Protein AF-A0A1Y6M8I0-F1 (afdb_monomer)

Nearest PDB structures (foldseek):
  3bpv-assembly1_A-2  TM=5.708E-01  e=8.208E-03  unclassified
  8xzu-assembly1_A  TM=6.077E-01  e=2.222E-01  Escherichia coli O127:H6 str. E2348/69
  4fht-assembly1_A  TM=5.041E-01  e=1.351E-01  Streptomyces coelicolor A3(2)
  1lnw-assembly7_A  TM=4.933E-01  e=1.530E-01  Pseudomonas aeruginosa
  9bha-assembly1_B  TM=5.486E-01  e=2.679E-01  Homo sapiens

Solvent-accessible surface area (backbone atoms only — not comparable to full-atom values): 6595 Å² total; per-residue (Å²): 134,85,81,55,67,68,60,51,51,53,45,54,51,31,21,71,79,63,48,38,80,69,91,52,90,99,55,53,71,69,59,49,53,56,50,50,50,53,34,36,77,66,56,25,33,48,77,48,70,42,70,90,93,51,79,42,75,50,43,38,64,31,75,60,23,50,56,46,50,59,20,51,66,40,63,72,34,36,52,48,44,64,71,77,40,65,86,56,54,69,70,54,49,52,50,50,31,46,54,41,34,52,53,54,49,49,54,52,49,52,59,61,73,76,108

pLDDT: mean 92.74, std 6.93, range [56.5, 98.38]

Foldseek 3Di:
DQDDVVLLLQQLVCCAVPQDGDDDPPDDPVRSVVSVVVCVVVQQKDWDADDDVGPDIGIHGDPLVVLQSVLCVPPVLVVCCVPPVSPPDPVVNSVSSNVVSVVVVVVVVVVVVVD

Structure (mmCIF, N/CA/C/O backbone):
data_AF-A0A1Y6M8I0-F1
#
_entry.id   AF-A0A1Y6M8I0-F1
#
loop_
_atom_site.group_PDB
_atom_site.id
_atom_site.type_symbol
_atom_site.label_atom_id
_atom_site.label_alt_id
_atom_site.label_comp_id
_atom_site.label_asym_id
_atom_site.label_entity_id
_atom_site.label_seq_id
_atom_site.pdbx_PDB_ins_code
_atom_site.Cartn_x
_atom_site.Cartn_y
_atom_site.Cartn_z
_atom_site.occupancy
_atom_site.B_iso_or_equiv
_atom_site.auth_seq_id
_atom_site.auth_comp_id
_atom_site.auth_asym_id
_atom_site.auth_atom_id
_atom_site.pdbx_PDB_model_num
ATOM 1 N N . MET A 1 1 ? 3.418 15.493 -10.938 1.00 66.12 1 MET A N 1
ATOM 2 C CA . MET A 1 1 ? 2.380 14.491 -11.253 1.00 66.12 1 MET A CA 1
ATOM 3 C C . MET A 1 1 ? 1.376 14.445 -10.112 1.00 66.12 1 MET A C 1
ATOM 5 O O . MET A 1 1 ? 1.810 14.496 -8.965 1.00 66.12 1 MET A O 1
ATOM 9 N N . LYS A 1 2 ? 0.071 14.384 -10.405 1.00 73.69 2 LYS A N 1
ATOM 10 C CA . LYS A 1 2 ? -0.963 14.149 -9.387 1.00 73.69 2 LYS A CA 1
ATOM 11 C C . LYS A 1 2 ? -1.024 12.645 -9.100 1.00 73.69 2 LYS A C 1
ATOM 13 O O . LYS A 1 2 ? -1.025 11.868 -10.046 1.00 73.69 2 LYS A O 1
ATOM 18 N N . ARG A 1 3 ? -1.000 12.252 -7.825 1.00 82.12 3 ARG A N 1
ATOM 19 C CA . ARG A 1 3 ? -1.104 10.843 -7.414 1.00 82.12 3 ARG A CA 1
ATOM 20 C C . ARG A 1 3 ? -2.550 10.393 -7.588 1.00 82.12 3 ARG A C 1
ATOM 22 O O . ARG A 1 3 ? -3.444 11.097 -7.123 1.00 82.12 3 ARG A O 1
ATOM 29 N N . ASP A 1 4 ? -2.763 9.253 -8.231 1.00 90.00 4 ASP A N 1
ATOM 30 C CA . ASP A 1 4 ? -4.081 8.631 -8.319 1.00 90.00 4 ASP A CA 1
ATOM 31 C C . ASP A 1 4 ? -4.158 7.470 -7.324 1.00 90.00 4 ASP A C 1
ATOM 33 O O . ASP A 1 4 ? -3.441 6.475 -7.442 1.00 90.00 4 ASP A O 1
ATOM 37 N N . MET A 1 5 ? -5.001 7.623 -6.300 1.00 88.94 5 MET A N 1
ATOM 38 C CA . MET A 1 5 ? -5.128 6.612 -5.253 1.00 88.94 5 MET A CA 1
ATOM 39 C C . MET A 1 5 ? -5.751 5.322 -5.770 1.00 88.94 5 MET A C 1
ATOM 41 O O . MET A 1 5 ? -5.371 4.252 -5.296 1.00 88.94 5 MET A O 1
ATOM 45 N N . SER A 1 6 ? -6.677 5.405 -6.728 1.00 91.62 6 SER A N 1
ATOM 46 C CA . SER A 1 6 ? -7.300 4.214 -7.309 1.00 91.62 6 SER A CA 1
ATOM 47 C C . SER A 1 6 ? -6.241 3.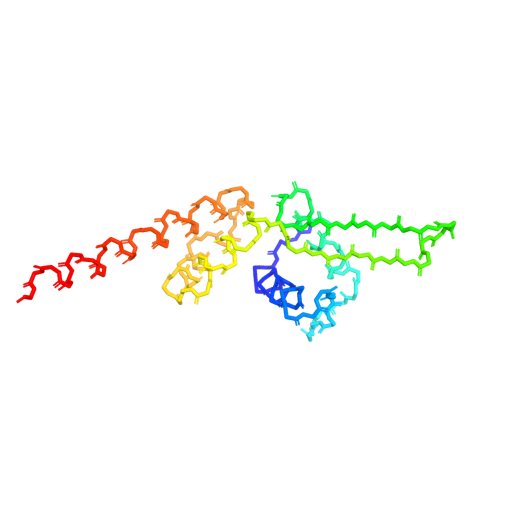406 -8.043 1.00 91.62 6 SER A C 1
ATOM 49 O O . SER A 1 6 ? -6.103 2.216 -7.791 1.00 91.62 6 SER A O 1
ATOM 51 N N . LEU A 1 7 ? -5.396 4.075 -8.834 1.00 94.69 7 LEU A N 1
ATOM 52 C CA . LEU A 1 7 ? -4.264 3.424 -9.489 1.00 94.69 7 LEU A CA 1
ATOM 53 C C . LEU A 1 7 ? -3.280 2.804 -8.484 1.00 94.69 7 LEU A C 1
ATOM 55 O O . LEU A 1 7 ? -2.808 1.694 -8.701 1.00 94.69 7 LEU A O 1
ATOM 59 N N . ILE A 1 8 ? -2.977 3.492 -7.377 1.00 94.38 8 ILE A N 1
ATOM 60 C CA . ILE A 1 8 ? -2.125 2.934 -6.312 1.00 94.38 8 ILE A CA 1
ATOM 61 C C . ILE A 1 8 ? -2.706 1.624 -5.779 1.00 94.38 8 ILE A C 1
ATOM 63 O O . ILE A 1 8 ? -1.968 0.649 -5.646 1.00 94.38 8 ILE A O 1
ATOM 67 N N . ARG A 1 9 ? -4.010 1.595 -5.486 1.00 95.06 9 ARG A N 1
ATOM 68 C CA . ARG A 1 9 ? -4.683 0.397 -4.977 1.00 95.06 9 ARG A CA 1
ATOM 69 C C . ARG A 1 9 ? -4.611 -0.747 -5.990 1.00 95.06 9 ARG A C 1
ATOM 71 O O . ARG A 1 9 ? -4.213 -1.840 -5.607 1.00 95.06 9 ARG A O 1
ATOM 78 N N . GLU A 1 10 ? -4.912 -0.483 -7.260 1.00 96.94 10 GLU A N 1
ATOM 79 C CA . GLU A 1 10 ? -4.835 -1.486 -8.335 1.00 96.94 10 GLU A CA 1
ATOM 80 C C . GLU A 1 10 ? -3.415 -2.043 -8.517 1.00 96.94 10 GLU A C 1
ATOM 82 O O . GLU A 1 10 ? -3.233 -3.252 -8.634 1.00 96.94 10 GLU A O 1
ATOM 87 N N . ILE A 1 11 ? -2.385 -1.190 -8.467 1.00 97.56 11 ILE A N 1
ATOM 88 C CA . ILE A 1 11 ? -0.987 -1.638 -8.555 1.00 97.56 11 ILE A CA 1
ATOM 89 C C . ILE A 1 11 ? -0.640 -2.556 -7.379 1.00 97.56 11 ILE A C 1
ATOM 91 O O . ILE A 1 11 ? -0.069 -3.624 -7.591 1.00 97.56 11 ILE A O 1
ATOM 95 N N . LEU A 1 12 ? -0.979 -2.164 -6.148 1.00 97.69 12 LEU A N 1
ATOM 96 C CA . LEU A 1 12 ? -0.682 -2.970 -4.961 1.00 97.69 12 LEU A CA 1
ATOM 97 C C . LEU A 1 12 ? -1.391 -4.332 -5.008 1.00 97.69 12 LEU A C 1
ATOM 99 O O . LEU A 1 12 ? -0.751 -5.339 -4.718 1.00 97.69 12 LEU A O 1
ATOM 103 N N . LEU A 1 13 ? -2.660 -4.364 -5.433 1.00 97.62 13 LEU A N 1
ATOM 104 C CA . LEU A 1 13 ? -3.410 -5.606 -5.656 1.00 97.62 13 LEU A CA 1
ATOM 105 C C . LEU A 1 13 ? -2.745 -6.479 -6.727 1.00 97.62 13 LEU A C 1
ATOM 107 O O . LEU A 1 13 ? -2.552 -7.670 -6.513 1.00 97.62 13 LEU A O 1
ATOM 111 N N . SER A 1 14 ? -2.331 -5.885 -7.853 1.00 98.00 14 SER A N 1
ATOM 112 C CA . SER A 1 14 ? -1.681 -6.637 -8.932 1.00 98.00 14 SER A CA 1
ATOM 113 C C . SER A 1 14 ? -0.391 -7.320 -8.472 1.00 98.00 14 SER A C 1
ATOM 115 O O . SER A 1 14 ? -0.191 -8.497 -8.775 1.00 98.00 14 SER A O 1
ATOM 117 N N . ILE A 1 15 ? 0.427 -6.615 -7.679 1.00 98.25 15 ILE A N 1
ATOM 118 C CA . ILE A 1 15 ? 1.678 -7.144 -7.132 1.00 98.25 15 ILE A CA 1
ATOM 119 C C . ILE A 1 15 ? 1.390 -8.237 -6.101 1.00 98.25 15 ILE A C 1
ATOM 121 O O . ILE A 1 15 ? 2.084 -9.244 -6.105 1.00 98.25 15 ILE A O 1
ATOM 125 N N . GLU A 1 16 ? 0.391 -8.065 -5.232 1.00 98.00 16 GLU A N 1
ATOM 126 C CA . GLU A 1 16 ? 0.039 -9.083 -4.232 1.00 98.00 16 GLU A CA 1
ATOM 127 C C . GLU A 1 16 ? -0.432 -10.397 -4.866 1.00 98.00 16 GLU A C 1
ATOM 129 O O . GLU A 1 16 ? -0.046 -11.469 -4.407 1.00 98.00 16 GLU A O 1
ATOM 134 N N . ASP A 1 17 ? -1.242 -10.314 -5.923 1.00 97.12 17 ASP A N 1
ATOM 135 C CA . ASP A 1 17 ? -1.859 -11.492 -6.536 1.00 97.12 17 ASP A CA 1
ATOM 136 C C . ASP A 1 17 ? -0.935 -12.201 -7.541 1.00 97.12 17 ASP A C 1
ATOM 138 O O . ASP A 1 17 ? -1.086 -13.401 -7.775 1.00 97.12 17 ASP A O 1
ATOM 142 N N . ASN A 1 18 ? -0.006 -11.469 -8.170 1.00 95.75 18 ASN A N 1
ATOM 143 C CA . ASN A 1 18 ? 0.741 -11.964 -9.334 1.00 95.75 18 ASN A CA 1
ATOM 144 C C . ASN A 1 18 ? 2.263 -11.811 -9.225 1.00 95.75 18 ASN A C 1
ATOM 146 O O . ASN A 1 18 ? 2.957 -12.256 -10.134 1.00 95.75 18 ASN A O 1
ATOM 150 N N . ASP A 1 19 ? 2.784 -11.148 -8.187 1.00 94.88 19 ASP A N 1
ATOM 151 C CA . ASP A 1 19 ? 4.185 -10.700 -8.115 1.00 94.88 19 ASP A CA 1
ATOM 152 C C . ASP A 1 19 ? 4.616 -9.867 -9.349 1.00 94.88 19 ASP A C 1
ATOM 154 O O . ASP A 1 19 ? 5.791 -9.800 -9.718 1.00 94.88 19 ASP A O 1
ATOM 158 N N . GLU A 1 20 ? 3.654 -9.203 -10.002 1.00 95.25 20 GLU A N 1
ATOM 159 C CA . GLU A 1 20 ? 3.830 -8.444 -11.242 1.00 95.25 20 GLU A CA 1
ATOM 160 C C . GLU A 1 20 ? 2.941 -7.192 -11.263 1.00 95.25 20 GLU A C 1
ATOM 162 O O . GLU A 1 20 ? 1.876 -7.149 -10.652 1.00 95.25 20 GLU A O 1
ATOM 167 N N . VAL A 1 21 ? 3.359 -6.159 -12.003 1.00 96.31 21 VAL A N 1
ATOM 168 C CA . VAL A 1 21 ? 2.536 -4.959 -12.231 1.00 96.31 21 VAL A CA 1
ATOM 169 C C . VAL A 1 21 ? 1.787 -5.121 -13.544 1.00 96.31 21 VAL A C 1
ATOM 171 O O . VAL A 1 21 ? 2.378 -5.028 -14.623 1.00 96.31 21 VAL A O 1
ATOM 174 N N . LEU A 1 22 ? 0.481 -5.349 -13.447 1.00 96.44 22 LEU A N 1
ATOM 175 C CA . LEU A 1 22 ? -0.379 -5.526 -14.612 1.00 96.44 22 LEU A CA 1
ATOM 176 C C . LEU A 1 22 ? -0.805 -4.174 -15.217 1.00 96.44 22 LEU A C 1
ATOM 178 O O . LEU A 1 22 ? -0.847 -3.158 -14.517 1.00 96.44 22 LEU A O 1
ATOM 182 N N . PRO A 1 23 ? -1.137 -4.125 -16.522 1.00 97.06 23 PRO A N 1
ATOM 183 C CA . PRO A 1 23 ? -1.747 -2.945 -17.124 1.00 97.06 23 PRO A CA 1
ATOM 184 C C . PRO A 1 23 ? -3.066 -2.580 -16.434 1.00 97.06 23 PRO A C 1
ATOM 186 O O . PRO A 1 23 ? -3.904 -3.446 -16.194 1.00 97.06 23 PRO A O 1
ATOM 189 N N . VAL A 1 24 ? -3.273 -1.285 -16.189 1.00 96.44 24 VAL A N 1
ATOM 190 C CA . VAL A 1 24 ? -4.516 -0.748 -15.620 1.00 96.44 24 VAL A CA 1
ATOM 191 C C . VAL A 1 24 ? -5.218 0.091 -16.683 1.00 96.44 24 VAL A C 1
ATOM 193 O O . VAL A 1 24 ? -4.613 0.987 -17.278 1.00 96.44 24 VAL A O 1
ATOM 196 N N . GLU A 1 25 ? -6.490 -0.210 -16.949 1.00 95.25 25 GLU A N 1
ATOM 197 C CA . GLU A 1 25 ? -7.283 0.500 -17.955 1.00 95.25 25 GLU A CA 1
ATOM 198 C C . GLU A 1 25 ? -7.315 2.013 -17.673 1.00 95.25 25 GLU A C 1
ATOM 200 O O . GLU A 1 25 ? -7.450 2.452 -16.533 1.00 95.25 25 GLU A O 1
ATOM 205 N N . GLY A 1 26 ? -7.160 2.825 -18.722 1.00 95.00 26 GLY A N 1
ATOM 206 C CA . GLY A 1 26 ? -7.139 4.287 -18.608 1.00 95.00 26 GLY A CA 1
ATOM 207 C C . GLY A 1 26 ? -5.785 4.893 -18.223 1.00 95.00 26 GLY A C 1
ATOM 208 O O . GLY A 1 26 ? -5.650 6.117 -18.262 1.00 95.00 26 GLY A O 1
ATOM 209 N N . PHE A 1 27 ? -4.764 4.078 -17.933 1.00 96.00 27 PHE A N 1
ATOM 210 C CA . PHE A 1 27 ? -3.421 4.553 -17.594 1.00 96.00 27 PHE A CA 1
ATOM 211 C C . PHE A 1 27 ? -2.366 4.044 -18.579 1.00 96.00 27 PHE A C 1
ATOM 213 O O . PHE A 1 27 ? -2.357 2.883 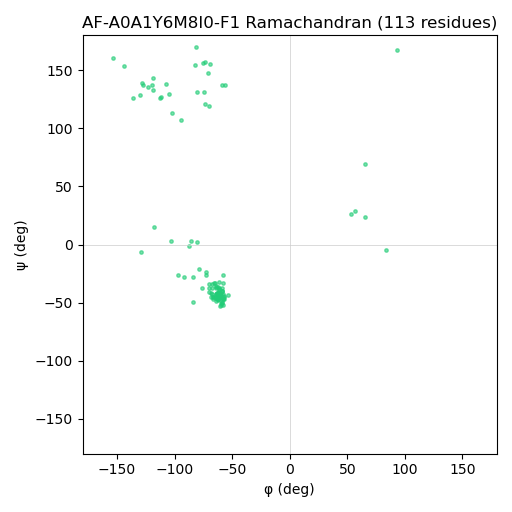-18.983 1.00 96.00 27 PHE A O 1
ATOM 220 N N . SER A 1 28 ? -1.442 4.923 -18.974 1.00 96.38 28 SER A N 1
ATOM 221 C CA . SER A 1 28 ? -0.282 4.519 -19.772 1.00 96.38 28 SER A CA 1
ATOM 222 C C . SER A 1 28 ? 0.752 3.799 -18.903 1.00 96.38 28 SER A C 1
ATOM 224 O O . SER A 1 28 ? 0.843 4.038 -17.697 1.00 96.38 28 SER A O 1
ATOM 226 N N . SER A 1 29 ? 1.597 2.972 -19.522 1.00 95.69 29 SER A N 1
ATOM 227 C CA . SER A 1 29 ? 2.702 2.299 -18.825 1.00 95.69 29 SER A CA 1
ATOM 228 C C . SER A 1 29 ? 3.665 3.280 -18.147 1.00 95.69 29 SER A C 1
ATOM 230 O O . SER A 1 29 ? 4.170 2.989 -17.069 1.00 95.69 29 SER A O 1
ATOM 232 N N . GLU A 1 30 ? 3.879 4.464 -18.728 1.00 95.81 30 GLU A N 1
ATOM 233 C CA . GLU A 1 30 ? 4.690 5.528 -18.125 1.00 95.81 30 GLU A CA 1
ATOM 234 C C . GLU A 1 30 ? 4.070 6.052 -16.822 1.00 95.81 30 GLU A C 1
ATOM 236 O O . GLU A 1 30 ? 4.769 6.225 -15.820 1.00 95.81 30 GLU A O 1
ATOM 241 N N . ILE A 1 31 ? 2.747 6.255 -16.805 1.00 96.06 31 ILE A N 1
ATOM 242 C CA . ILE A 1 31 ? 2.036 6.681 -15.598 1.00 96.06 31 ILE A CA 1
ATOM 243 C C . ILE A 1 31 ? 2.067 5.568 -14.547 1.00 96.06 31 ILE A C 1
ATOM 245 O O . ILE A 1 31 ? 2.339 5.854 -13.381 1.00 96.06 31 ILE A O 1
ATOM 249 N N . ILE A 1 32 ? 1.863 4.310 -14.933 1.00 96.81 32 ILE A N 1
ATOM 250 C CA . ILE A 1 32 ? 1.950 3.170 -14.010 1.00 96.81 32 ILE A CA 1
ATOM 251 C C . ILE A 1 32 ? 3.354 3.081 -13.393 1.00 96.81 32 ILE A C 1
ATOM 253 O O . ILE A 1 32 ? 3.491 3.100 -12.171 1.00 96.81 32 ILE A O 1
ATOM 257 N N . GLU A 1 33 ? 4.407 3.087 -14.212 1.00 95.44 33 GLU A N 1
ATOM 258 C CA . GLU A 1 33 ? 5.803 3.022 -13.755 1.00 95.44 33 GLU A CA 1
ATOM 259 C C . GLU A 1 33 ? 6.151 4.191 -12.820 1.00 95.44 33 GLU A C 1
ATOM 261 O O . GLU A 1 33 ? 6.857 4.021 -11.826 1.00 95.44 33 GLU A O 1
ATOM 266 N N . SER A 1 34 ? 5.625 5.388 -13.085 1.00 95.25 34 SER A N 1
ATOM 267 C CA . SER A 1 34 ? 5.816 6.528 -12.186 1.00 95.25 34 SER A CA 1
ATOM 268 C C . SER A 1 34 ? 5.160 6.332 -10.807 1.00 95.25 34 SER A C 1
ATOM 270 O O . SER A 1 34 ? 5.716 6.781 -9.806 1.00 95.25 34 SER A O 1
ATOM 272 N N . HIS A 1 35 ? 4.026 5.627 -10.723 1.00 95.38 35 HIS A N 1
ATOM 273 C CA . HIS A 1 35 ? 3.378 5.289 -9.452 1.00 95.38 35 HIS A CA 1
ATOM 274 C C . HIS A 1 35 ? 4.109 4.157 -8.731 1.00 95.38 35 HIS A C 1
ATOM 276 O O . HIS A 1 35 ? 4.289 4.239 -7.519 1.00 95.38 35 HIS A O 1
ATOM 282 N N . VAL A 1 36 ? 4.622 3.163 -9.460 1.00 96.19 36 VAL A N 1
ATOM 283 C CA . VAL A 1 36 ? 5.497 2.127 -8.890 1.00 96.19 36 VAL A CA 1
ATOM 284 C C . VAL A 1 36 ? 6.717 2.768 -8.222 1.00 96.19 36 VAL A C 1
ATOM 286 O O . VAL A 1 36 ? 7.018 2.442 -7.077 1.00 96.19 36 VAL A O 1
ATOM 289 N N . LYS A 1 37 ? 7.361 3.755 -8.866 1.00 94.81 37 LYS A N 1
ATOM 290 C CA . LYS A 1 37 ? 8.474 4.512 -8.260 1.00 94.81 37 LYS A CA 1
ATOM 291 C C . LYS A 1 37 ? 8.079 5.187 -6.947 1.00 94.81 37 LYS A C 1
ATOM 293 O O . LYS A 1 37 ? 8.806 5.066 -5.967 1.00 94.81 37 LYS A O 1
ATOM 298 N N . LEU A 1 38 ? 6.911 5.832 -6.897 1.00 93.38 38 LEU A N 1
ATOM 299 C CA . LEU A 1 38 ? 6.399 6.439 -5.662 1.00 93.38 38 LEU A CA 1
ATOM 300 C C . LEU A 1 38 ? 6.160 5.404 -4.554 1.00 93.38 38 LEU A C 1
ATOM 302 O O . LEU A 1 38 ? 6.424 5.686 -3.388 1.00 93.38 38 LEU A O 1
ATOM 306 N N . LEU A 1 39 ? 5.664 4.213 -4.898 1.00 95.81 39 LEU A N 1
ATOM 307 C CA . LEU A 1 39 ? 5.439 3.128 -3.938 1.00 95.81 39 LEU A CA 1
ATOM 308 C C . LEU A 1 39 ? 6.753 2.533 -3.421 1.00 95.81 39 LEU A C 1
ATOM 310 O O . LEU A 1 39 ? 6.840 2.181 -2.242 1.00 95.81 39 LEU A O 1
ATOM 314 N N . THR A 1 40 ? 7.786 2.477 -4.264 1.00 95.81 40 THR A N 1
ATOM 315 C CA . THR A 1 40 ? 9.146 2.111 -3.851 1.00 95.81 40 THR A CA 1
ATOM 316 C C . THR A 1 40 ? 9.758 3.160 -2.924 1.00 95.81 40 THR A C 1
ATOM 318 O O . THR A 1 40 ? 10.286 2.806 -1.872 1.00 95.81 40 THR A O 1
ATOM 321 N N . GLU A 1 41 ? 9.630 4.450 -3.247 1.00 93.62 41 GLU A N 1
ATOM 322 C CA . GLU A 1 41 ? 10.070 5.556 -2.378 1.00 93.62 41 GLU A CA 1
ATOM 323 C C . GLU A 1 41 ? 9.335 5.572 -1.029 1.00 93.62 41 GLU A C 1
ATOM 325 O O . GLU A 1 41 ? 9.912 5.936 -0.006 1.00 93.62 41 GLU A O 1
ATOM 330 N N . ALA A 1 42 ? 8.069 5.150 -1.008 1.00 93.56 42 ALA A N 1
ATOM 331 C CA . ALA A 1 42 ? 7.269 5.015 0.207 1.00 93.56 42 ALA A CA 1
ATOM 332 C C . ALA A 1 42 ? 7.538 3.714 0.991 1.00 93.56 42 ALA A C 1
ATOM 334 O O . ALA A 1 42 ? 6.880 3.474 2.003 1.00 93.56 42 ALA A O 1
ATOM 335 N N . HIS A 1 43 ? 8.474 2.871 0.539 1.00 95.12 43 HIS A N 1
ATOM 336 C CA . HIS A 1 43 ? 8.791 1.566 1.129 1.00 95.12 43 HIS A CA 1
ATOM 337 C C . HIS A 1 43 ? 7.595 0.603 1.228 1.00 95.12 43 HIS A C 1
ATOM 339 O O . HIS A 1 43 ? 7.554 -0.251 2.117 1.00 95.12 43 HIS A O 1
ATOM 345 N N . LEU A 1 44 ? 6.624 0.720 0.319 1.00 97.19 44 LEU A N 1
ATOM 346 C CA . LEU A 1 44 ? 5.500 -0.217 0.199 1.00 97.19 44 LEU A CA 1
ATOM 347 C C . LEU A 1 44 ? 5.798 -1.350 -0.788 1.00 97.19 44 LEU A C 1
ATOM 349 O O . LEU A 1 44 ? 5.270 -2.448 -0.647 1.00 97.19 44 LEU A O 1
ATOM 353 N N . VAL A 1 45 ? 6.660 -1.086 -1.770 1.00 98.12 45 VAL A N 1
ATOM 354 C CA . VAL A 1 45 ? 7.051 -2.029 -2.822 1.00 98.12 45 VAL A CA 1
ATOM 355 C C . VAL A 1 45 ? 8.570 -2.117 -2.884 1.00 98.12 45 VAL A C 1
ATOM 357 O O . VAL A 1 45 ? 9.258 -1.098 -2.862 1.00 98.12 45 VAL A O 1
ATOM 360 N N . GLU A 1 46 ? 9.098 -3.326 -3.021 1.00 97.25 46 GLU A N 1
ATOM 361 C CA . GLU A 1 46 ? 10.502 -3.572 -3.346 1.00 97.25 46 GLU A CA 1
ATOM 362 C C . GLU A 1 46 ? 10.625 -4.059 -4.786 1.00 97.25 46 GLU A C 1
ATOM 364 O O . GLU A 1 46 ? 9.842 -4.891 -5.245 1.00 97.25 46 GLU A O 1
ATOM 369 N N . ARG A 1 47 ? 11.636 -3.550 -5.496 1.00 94.00 47 ARG A N 1
ATOM 370 C CA . ARG A 1 47 ? 11.964 -3.965 -6.859 1.00 94.00 47 ARG A CA 1
ATOM 371 C C . ARG A 1 47 ? 13.449 -4.282 -6.956 1.00 94.00 47 ARG A C 1
ATOM 373 O O . ARG A 1 47 ? 14.287 -3.457 -6.597 1.00 94.00 47 ARG A O 1
ATOM 380 N N . TYR A 1 48 ? 13.761 -5.454 -7.493 1.00 91.19 48 TYR A N 1
ATOM 381 C CA . TYR A 1 48 ? 15.121 -5.910 -7.750 1.00 91.19 48 TYR A CA 1
ATOM 382 C C . TYR A 1 48 ? 15.275 -6.252 -9.223 1.00 91.19 48 TYR A C 1
ATOM 384 O O . TYR A 1 48 ? 14.426 -6.927 -9.800 1.00 91.19 48 TYR A O 1
ATOM 392 N N . SER A 1 49 ? 16.381 -5.823 -9.820 1.00 88.81 49 SER A N 1
ATOM 393 C CA . SER A 1 49 ? 16.731 -6.170 -11.194 1.00 88.81 49 SER A CA 1
ATOM 394 C C . SER A 1 49 ? 18.046 -6.934 -11.216 1.00 88.81 49 SER A C 1
ATOM 396 O O . SER A 1 49 ? 19.023 -6.512 -10.599 1.00 88.81 49 SER A O 1
ATOM 398 N N . PHE A 1 50 ? 18.077 -8.042 -11.951 1.00 87.81 50 PHE A N 1
ATOM 399 C CA . PHE A 1 50 ? 19.247 -8.902 -12.094 1.00 87.81 50 PHE A CA 1
ATOM 400 C C . PHE A 1 50 ? 19.697 -8.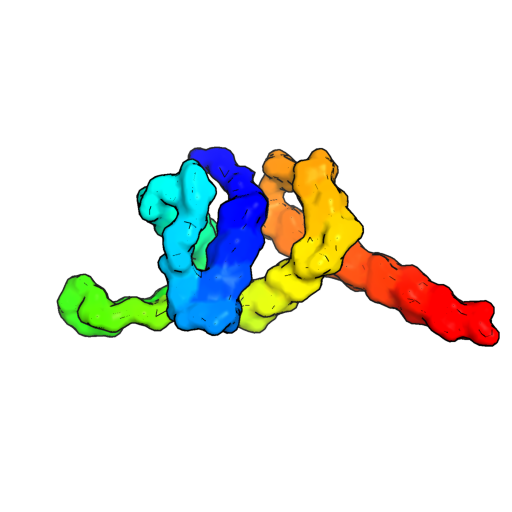978 -13.561 1.00 87.81 50 PHE A C 1
ATOM 402 O O . PHE A 1 50 ? 18.883 -9.014 -14.487 1.00 87.81 50 PHE A O 1
ATOM 409 N N . GLY A 1 51 ? 21.017 -9.030 -13.766 1.00 83.81 51 GLY A N 1
ATOM 410 C CA . GLY A 1 51 ? 21.655 -9.138 -15.082 1.00 83.81 51 GLY A CA 1
ATOM 411 C C . GLY A 1 51 ? 22.051 -7.799 -15.717 1.00 83.81 51 GLY A C 1
ATOM 412 O O . GLY A 1 51 ? 21.657 -6.723 -15.270 1.00 83.81 51 GLY A O 1
ATOM 413 N N . ILE A 1 52 ? 22.856 -7.869 -16.781 1.00 76.12 52 ILE A N 1
ATOM 414 C CA . ILE A 1 52 ? 23.286 -6.694 -17.554 1.00 76.12 52 ILE A CA 1
ATOM 415 C C . ILE A 1 52 ? 22.064 -6.158 -18.310 1.00 76.12 52 ILE A C 1
ATOM 417 O O . ILE A 1 52 ? 21.487 -6.880 -19.108 1.00 76.12 52 ILE A O 1
ATOM 421 N N . ASN A 1 53 ? 21.658 -4.912 -18.059 1.00 72.44 53 ASN A N 1
ATOM 422 C CA . ASN A 1 53 ? 20.433 -4.299 -18.604 1.00 72.44 53 ASN A CA 1
ATOM 423 C C . ASN A 1 53 ? 19.096 -4.919 -18.129 1.00 72.44 53 ASN A C 1
ATOM 425 O O . ASN A 1 53 ? 18.080 -4.716 -18.783 1.00 72.44 53 ASN A O 1
ATOM 429 N N . SER A 1 54 ? 19.062 -5.578 -16.961 1.00 72.06 54 SER A N 1
ATOM 430 C CA . SER A 1 54 ? 17.837 -6.091 -16.303 1.00 72.06 54 SER A CA 1
ATOM 431 C C . SER A 1 54 ? 17.097 -7.203 -17.067 1.00 72.06 54 SER A C 1
ATOM 433 O O . SER A 1 54 ? 15.976 -7.015 -17.527 1.00 72.06 54 SER A O 1
ATOM 435 N N . PHE A 1 55 ? 17.693 -8.395 -17.157 1.00 74.44 55 PHE A N 1
ATOM 436 C CA . PHE A 1 55 ? 17.048 -9.571 -17.767 1.00 74.44 55 PHE A CA 1
ATOM 437 C C . PHE A 1 55 ? 15.934 -10.179 -16.905 1.00 74.44 55 PHE A C 1
ATOM 439 O O . PHE A 1 55 ? 15.062 -10.864 -17.431 1.00 74.44 55 PHE A O 1
ATOM 446 N N . VAL A 1 56 ? 15.969 -9.949 -15.590 1.00 82.56 56 VAL A N 1
ATOM 447 C CA . VAL A 1 56 ? 14.945 -10.408 -14.645 1.00 82.56 56 VAL A CA 1
ATOM 448 C C . VAL A 1 56 ? 14.625 -9.267 -13.693 1.00 82.56 56 VAL A C 1
ATOM 450 O O . VAL A 1 56 ? 15.530 -8.710 -13.070 1.00 82.56 56 VAL A O 1
ATOM 453 N N . THR A 1 57 ? 13.347 -8.920 -13.576 1.00 88.06 57 THR A N 1
ATOM 454 C CA . THR A 1 57 ? 12.841 -8.003 -12.553 1.00 88.06 57 THR A CA 1
ATOM 455 C C . THR A 1 57 ? 11.974 -8.795 -11.588 1.00 88.06 57 THR A C 1
ATOM 457 O O . THR A 1 57 ? 11.050 -9.473 -12.015 1.00 88.06 57 THR A O 1
ATOM 460 N N . VAL A 1 58 ? 12.278 -8.692 -10.298 1.00 91.62 58 VAL A N 1
ATOM 461 C CA . VAL A 1 58 ? 11.423 -9.168 -9.208 1.00 91.62 58 VAL A CA 1
ATOM 462 C C . VAL A 1 58 ? 10.786 -7.947 -8.568 1.00 91.62 58 VAL A C 1
ATOM 464 O O . VAL A 1 58 ? 11.491 -6.995 -8.226 1.00 91.62 58 VAL A O 1
ATOM 467 N N . ILE A 1 59 ? 9.471 -7.973 -8.402 1.00 96.12 59 ILE A N 1
ATOM 468 C CA . ILE A 1 59 ? 8.711 -6.955 -7.687 1.00 96.12 59 ILE A CA 1
ATOM 469 C C . ILE A 1 59 ? 7.843 -7.648 -6.643 1.00 96.12 59 ILE A C 1
ATOM 471 O O . ILE A 1 59 ? 7.322 -8.724 -6.894 1.00 96.12 59 ILE A O 1
ATOM 475 N N . LYS A 1 60 ? 7.750 -7.067 -5.451 1.00 97.75 60 LYS A N 1
ATOM 476 C CA . LYS A 1 60 ? 6.930 -7.606 -4.362 1.00 97.75 60 LYS A CA 1
ATOM 477 C C . LYS A 1 60 ? 6.490 -6.495 -3.421 1.00 97.75 60 LYS A C 1
ATOM 479 O O . LYS A 1 60 ? 7.130 -5.439 -3.350 1.00 97.75 60 LYS A O 1
ATOM 484 N N . LEU A 1 61 ? 5.444 -6.756 -2.6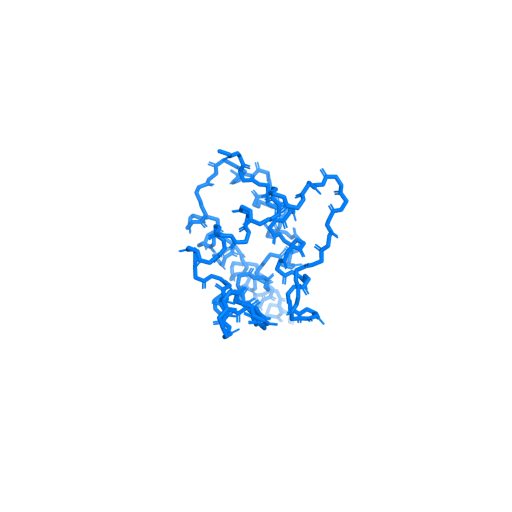47 1.00 98.38 61 LEU A N 1
ATOM 485 C CA . LEU A 1 61 ? 5.097 -5.905 -1.517 1.00 98.38 61 LEU A CA 1
ATOM 486 C C . LEU A 1 61 ? 6.114 -6.072 -0.380 1.00 98.38 61 LEU A C 1
ATOM 488 O O . LEU A 1 61 ? 6.691 -7.140 -0.162 1.00 98.38 61 LEU A O 1
ATOM 492 N N . THR A 1 62 ? 6.341 -4.993 0.362 1.00 98.12 62 THR A N 1
ATOM 493 C CA . THR A 1 62 ? 6.971 -5.083 1.684 1.00 98.12 62 THR A CA 1
ATOM 494 C C . THR A 1 62 ? 5.923 -5.474 2.724 1.00 98.12 62 THR A C 1
ATOM 496 O O . THR A 1 62 ? 4.722 -5.395 2.469 1.00 98.12 62 THR A O 1
ATOM 499 N N . TRP A 1 63 ? 6.351 -5.806 3.947 1.00 97.56 63 TRP A N 1
ATOM 500 C CA . TRP A 1 63 ? 5.417 -5.964 5.072 1.00 97.56 63 TRP A CA 1
ATOM 501 C C . TRP A 1 63 ? 4.526 -4.726 5.258 1.00 97.56 63 TRP A C 1
ATOM 503 O O . TRP A 1 63 ? 3.315 -4.834 5.420 1.00 97.56 63 TRP A O 1
ATOM 513 N N . ASN A 1 64 ? 5.118 -3.531 5.161 1.00 96.38 64 ASN A N 1
ATOM 514 C CA . ASN A 1 64 ? 4.368 -2.278 5.236 1.00 96.38 64 ASN A CA 1
ATOM 515 C C . ASN A 1 64 ? 3.406 -2.105 4.055 1.00 96.38 64 ASN A C 1
ATOM 517 O O . ASN A 1 64 ? 2.344 -1.515 4.236 1.00 96.38 64 ASN A O 1
ATOM 521 N N . GLY A 1 65 ? 3.780 -2.607 2.874 1.00 97.62 65 GLY A N 1
ATOM 522 C CA . GLY A 1 65 ? 2.923 -2.698 1.697 1.00 97.62 65 GLY A CA 1
ATOM 523 C C . GLY A 1 65 ? 1.670 -3.519 1.967 1.00 97.62 65 GLY A C 1
ATOM 524 O O . GLY A 1 65 ? 0.575 -3.003 1.761 1.00 97.62 65 GLY A O 1
ATOM 525 N N . HIS A 1 66 ? 1.830 -4.733 2.500 1.00 97.75 66 HIS A N 1
ATOM 526 C CA . HIS A 1 66 ? 0.702 -5.588 2.883 1.00 97.75 66 HIS A CA 1
ATOM 527 C C . HIS A 1 66 ? -0.185 -4.920 3.938 1.00 97.75 66 HIS A C 1
ATOM 529 O O . HIS A 1 66 ? -1.380 -4.774 3.716 1.00 97.75 66 HIS A O 1
ATOM 535 N N . GLU A 1 67 ? 0.380 -4.401 5.035 1.00 96.69 67 GLU A N 1
ATOM 536 C CA . GLU A 1 67 ? -0.441 -3.752 6.071 1.00 96.69 67 GLU A CA 1
ATOM 537 C C . GLU A 1 67 ? -1.205 -2.526 5.562 1.00 96.69 67 GLU A C 1
ATOM 539 O O . GLU A 1 67 ? -2.333 -2.253 5.983 1.00 96.69 67 GLU A O 1
ATOM 544 N N . PHE A 1 68 ? -0.581 -1.737 4.685 1.00 96.44 68 PHE A N 1
ATOM 545 C CA . PHE A 1 68 ? -1.258 -0.600 4.080 1.00 96.44 68 PHE A CA 1
ATOM 546 C C . PHE A 1 68 ? -2.371 -1.059 3.135 1.00 96.44 68 PHE A C 1
ATOM 548 O O . PHE A 1 68 ? -3.474 -0.517 3.213 1.00 96.44 68 PHE A O 1
ATOM 555 N N . LEU A 1 69 ? -2.106 -2.056 2.285 1.00 97.56 69 LEU A N 1
ATOM 556 C CA . LEU A 1 69 ? -3.103 -2.626 1.382 1.00 97.56 69 LEU A CA 1
ATOM 557 C C . LEU A 1 69 ? -4.297 -3.191 2.163 1.00 97.56 69 LEU A C 1
ATOM 559 O O . LEU A 1 69 ? -5.436 -2.852 1.852 1.00 97.56 69 LEU A O 1
ATOM 563 N N . ASP A 1 70 ? -4.047 -3.945 3.232 1.00 96.62 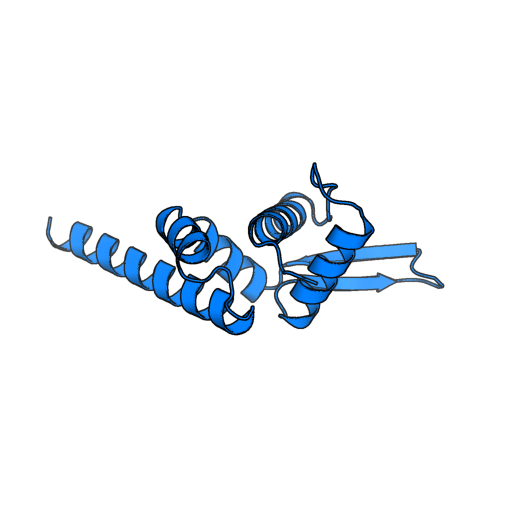70 ASP A N 1
ATOM 564 C CA . ASP A 1 70 ? -5.077 -4.463 4.137 1.00 96.62 70 ASP A CA 1
ATOM 565 C C . ASP A 1 70 ? -5.908 -3.348 4.774 1.00 96.62 70 ASP A C 1
ATOM 567 O O . ASP A 1 70 ? -7.133 -3.450 4.856 1.00 96.62 70 ASP A O 1
ATOM 571 N N . SER A 1 71 ? -5.268 -2.242 5.163 1.00 96.31 71 SER A N 1
ATOM 572 C CA . SER A 1 71 ? -5.975 -1.082 5.714 1.00 96.31 71 SER A CA 1
ATOM 573 C C . SER A 1 71 ? -6.956 -0.488 4.699 1.00 96.31 71 SER A C 1
ATOM 575 O O . SER A 1 71 ? -8.090 -0.177 5.051 1.00 96.31 71 SER A O 1
ATOM 577 N N . ILE A 1 72 ? -6.550 -0.358 3.430 1.00 94.88 72 ILE A N 1
ATOM 578 C CA . ILE A 1 72 ? -7.387 0.224 2.365 1.00 94.88 72 ILE A CA 1
ATOM 579 C C . ILE A 1 72 ? -8.303 -0.793 1.662 1.00 94.88 72 ILE A C 1
ATOM 581 O O . ILE A 1 72 ? -9.061 -0.407 0.770 1.00 94.88 72 ILE A O 1
ATOM 585 N N . ARG A 1 73 ? -8.259 -2.081 2.038 1.00 93.50 73 ARG A N 1
ATOM 586 C CA . ARG A 1 73 ? -9.260 -3.090 1.640 1.00 93.50 73 ARG A CA 1
ATOM 587 C C . ARG A 1 73 ? -10.589 -2.886 2.371 1.00 93.50 73 ARG A C 1
ATOM 589 O O . ARG A 1 73 ? -11.627 -3.290 1.853 1.00 93.50 73 ARG A O 1
ATOM 596 N N . GLU A 1 74 ? -10.563 -2.276 3.554 1.00 92.56 74 GLU A N 1
ATOM 597 C CA . GLU A 1 74 ? -11.766 -1.929 4.311 1.00 92.56 74 GLU A CA 1
ATOM 598 C C . GLU A 1 74 ? -12.469 -0.733 3.650 1.00 92.56 74 GLU A C 1
ATOM 600 O O . GLU A 1 74 ? -11.887 0.339 3.481 1.00 92.56 74 GLU A O 1
ATOM 605 N N . GLU A 1 75 ? -13.726 -0.922 3.246 1.00 92.94 75 GLU A N 1
ATOM 606 C CA . GLU A 1 75 ? -14.438 0.048 2.408 1.00 92.94 75 GLU A CA 1
ATOM 607 C C . GLU A 1 75 ? -14.624 1.412 3.093 1.00 92.94 75 GLU A C 1
ATOM 609 O O . GLU A 1 75 ? -14.500 2.452 2.451 1.00 92.94 75 GLU A O 1
ATOM 614 N N . GLN A 1 76 ? -14.854 1.444 4.410 1.00 94.19 76 GLN A N 1
ATOM 615 C CA . GLN A 1 76 ? -15.002 2.700 5.150 1.00 94.19 76 GLN A CA 1
ATOM 616 C C . GLN A 1 76 ? -13.678 3.467 5.195 1.00 94.19 76 GLN A C 1
ATOM 618 O O . GLN A 1 76 ? -13.674 4.696 5.081 1.00 94.19 76 GLN A O 1
ATOM 623 N N . VAL A 1 77 ? -12.549 2.761 5.324 1.00 95.31 77 VAL A N 1
ATOM 624 C CA . VAL A 1 77 ? -11.211 3.366 5.232 1.00 95.31 77 VAL A CA 1
ATOM 625 C C . VAL A 1 77 ? -10.984 3.924 3.831 1.00 95.31 77 VAL A C 1
ATOM 627 O O . VAL A 1 77 ? -10.586 5.082 3.687 1.00 95.31 77 VAL A O 1
ATOM 630 N N . TRP A 1 78 ? -11.269 3.124 2.803 1.00 94.88 78 TRP A N 1
ATOM 631 C CA . TRP A 1 78 ? -11.063 3.498 1.408 1.00 94.88 78 TRP A CA 1
ATOM 632 C C . TRP A 1 78 ? -11.847 4.748 1.007 1.00 94.88 78 TRP A C 1
ATOM 634 O O . TRP A 1 78 ? -11.267 5.699 0.475 1.00 94.88 78 TRP A O 1
ATOM 644 N N . GLU A 1 79 ? -13.145 4.780 1.308 1.00 94.69 79 GLU A N 1
ATOM 645 C CA . GLU A 1 79 ? -13.995 5.930 1.002 1.00 94.69 79 GLU A CA 1
ATOM 646 C C . GLU A 1 79 ? -13.536 7.187 1.744 1.00 94.69 79 GLU A C 1
ATOM 648 O O . GLU A 1 79 ? -13.427 8.250 1.132 1.00 94.69 79 GLU A O 1
ATOM 653 N N . THR A 1 80 ? -13.165 7.063 3.022 1.00 94.44 80 THR A N 1
ATOM 654 C CA . THR A 1 80 ? -12.674 8.202 3.815 1.00 94.44 80 THR A CA 1
ATOM 655 C C . THR A 1 80 ? -11.377 8.776 3.240 1.00 94.44 80 THR A C 1
ATOM 657 O O . THR A 1 80 ? -11.220 9.994 3.149 1.00 94.44 80 THR A O 1
ATOM 660 N N . ILE A 1 81 ? -10.434 7.925 2.813 1.00 92.94 81 ILE A N 1
ATOM 661 C CA . ILE A 1 81 ? -9.191 8.386 2.176 1.00 92.94 81 ILE A CA 1
ATOM 662 C C . ILE A 1 81 ? -9.498 9.121 0.868 1.00 92.94 81 ILE A C 1
ATOM 664 O O . ILE A 1 81 ? -8.964 10.209 0.634 1.00 92.94 81 ILE A O 1
ATOM 668 N N . LYS A 1 82 ? -10.365 8.552 0.022 1.00 90.81 82 LYS A N 1
ATOM 669 C CA . LYS A 1 82 ? -10.740 9.155 -1.263 1.00 90.81 82 LYS A CA 1
ATOM 670 C C . LYS A 1 82 ? -11.474 10.487 -1.111 1.00 90.81 82 LYS A C 1
ATOM 672 O O . LYS A 1 82 ? -11.277 11.364 -1.954 1.00 90.81 82 LYS A O 1
ATOM 677 N N . SER A 1 83 ? -12.320 10.653 -0.093 1.00 92.38 83 SER A N 1
ATOM 678 C CA . SER A 1 83 ? -13.101 11.883 0.086 1.00 92.38 83 SER A CA 1
ATOM 679 C C . SER A 1 83 ? -12.306 12.976 0.804 1.00 92.38 83 SER A C 1
ATOM 681 O O . SER A 1 83 ? -12.214 14.095 0.294 1.00 92.38 83 SER A O 1
ATOM 683 N N . GLU A 1 84 ? -11.673 12.642 1.931 1.00 93.94 84 GLU A N 1
ATOM 684 C CA . GLU A 1 84 ? -11.098 13.628 2.855 1.00 93.94 84 GLU A CA 1
ATOM 685 C C . GLU A 1 84 ? -9.593 13.853 2.649 1.00 93.94 84 GLU A C 1
ATOM 687 O O . GLU A 1 84 ? -9.077 14.933 2.939 1.00 93.94 84 GLU A O 1
ATOM 692 N N . PHE A 1 85 ? -8.867 12.860 2.121 1.00 90.56 85 PHE A N 1
ATOM 693 C CA . PHE A 1 85 ? -7.397 12.870 2.056 1.00 90.56 85 PHE A CA 1
ATOM 694 C C . PHE A 1 85 ? -6.837 12.842 0.628 1.00 90.56 85 PHE A C 1
ATOM 696 O O . PHE A 1 85 ? -5.641 12.632 0.438 1.00 90.56 85 PHE A O 1
ATOM 703 N N . LYS A 1 86 ? -7.660 13.126 -0.388 1.00 83.38 86 LYS A N 1
ATOM 704 C CA . LYS A 1 86 ? -7.264 13.057 -1.809 1.00 83.38 86 LYS A CA 1
ATOM 705 C C . LYS A 1 86 ? -6.071 13.938 -2.207 1.00 83.38 86 LYS A C 1
ATOM 707 O O . LYS A 1 86 ? -5.384 13.630 -3.174 1.00 83.38 86 LYS A O 1
ATOM 712 N N . GLU A 1 87 ? -5.835 15.037 -1.488 1.00 86.19 87 GLU A N 1
ATOM 713 C CA . GLU A 1 87 ? -4.703 15.948 -1.735 1.00 86.19 87 GLU A CA 1
ATOM 714 C C . GLU A 1 87 ? -3.562 15.763 -0.712 1.00 86.19 87 GLU A C 1
ATOM 716 O O . GLU A 1 87 ? -2.573 16.498 -0.737 1.00 86.19 87 GLU A O 1
ATOM 721 N N . ALA A 1 88 ? -3.683 14.800 0.209 1.00 88.62 88 ALA A N 1
ATOM 722 C CA . ALA A 1 88 ? -2.674 14.550 1.228 1.00 88.62 88 ALA A CA 1
ATOM 723 C C . ALA A 1 88 ? -1.415 13.879 0.646 1.00 88.62 88 ALA A C 1
ATOM 725 O O . ALA A 1 88 ? -1.425 13.227 -0.401 1.00 88.62 88 ALA A O 1
ATOM 726 N N . GLY A 1 89 ? -0.289 14.041 1.345 1.00 87.19 89 GLY A N 1
ATOM 727 C CA . GLY A 1 89 ? 0.951 13.340 1.009 1.00 87.19 89 GLY A CA 1
ATOM 728 C C . GLY A 1 89 ? 0.858 11.838 1.296 1.00 87.19 89 GLY A C 1
ATOM 729 O O . GLY A 1 89 ? 0.107 11.415 2.171 1.00 87.19 89 GLY A O 1
ATOM 730 N N . MET A 1 90 ? 1.671 11.028 0.607 1.00 86.62 90 MET A N 1
ATOM 731 C CA . MET A 1 90 ? 1.628 9.563 0.739 1.00 86.62 90 MET A CA 1
ATOM 732 C C . MET A 1 90 ? 1.880 9.086 2.177 1.00 86.62 90 MET A C 1
ATOM 734 O O . MET A 1 90 ? 1.182 8.207 2.664 1.00 86.62 90 MET A O 1
ATOM 738 N N . SER A 1 91 ? 2.820 9.708 2.894 1.00 89.69 91 SER A N 1
ATOM 739 C CA . SER A 1 91 ? 3.079 9.392 4.306 1.00 89.69 91 SER A CA 1
ATOM 740 C C . SER A 1 91 ? 1.862 9.652 5.199 1.00 89.69 91 SER A C 1
ATOM 742 O O . SER A 1 91 ? 1.572 8.860 6.093 1.00 89.69 91 SER A O 1
ATOM 744 N N . THR A 1 92 ? 1.120 10.731 4.937 1.00 92.44 92 THR A N 1
ATOM 745 C CA . THR A 1 92 ? -0.139 11.037 5.624 1.00 92.44 92 THR A 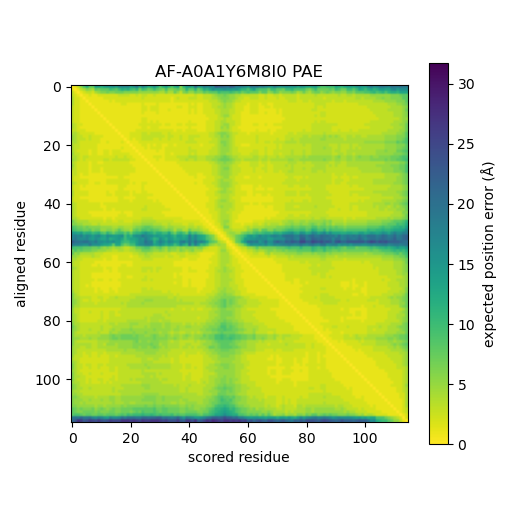CA 1
ATOM 746 C C . THR A 1 92 ? -1.208 10.006 5.291 1.00 92.44 92 THR A C 1
ATOM 748 O O . THR A 1 92 ? -1.863 9.525 6.206 1.00 92.44 92 THR A O 1
ATOM 751 N N . ILE A 1 93 ? -1.357 9.634 4.017 1.00 92.75 93 ILE A N 1
ATOM 752 C CA . ILE A 1 93 ? -2.345 8.641 3.574 1.00 92.75 93 ILE A CA 1
ATOM 753 C C . ILE A 1 93 ? -2.071 7.273 4.205 1.00 92.75 93 ILE A C 1
ATOM 755 O O . ILE A 1 93 ? -2.995 6.662 4.733 1.00 92.75 93 ILE A O 1
ATOM 759 N N . ILE A 1 94 ? -0.813 6.818 4.220 1.00 93.50 94 ILE A N 1
ATOM 760 C CA . ILE A 1 94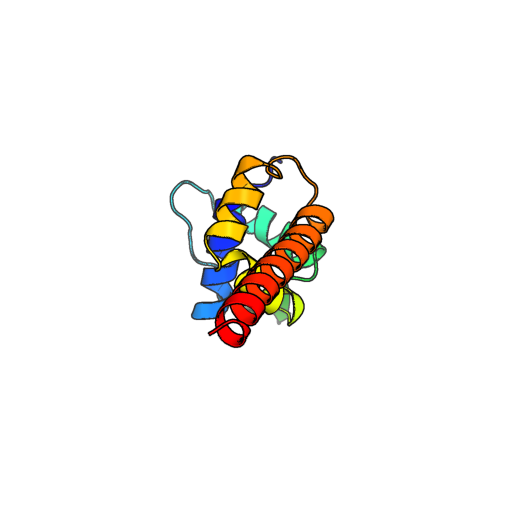 ? -0.426 5.555 4.867 1.00 93.50 94 ILE A CA 1
ATOM 761 C C . ILE A 1 94 ? -0.780 5.592 6.352 1.00 93.50 94 ILE A C 1
ATOM 763 O O . ILE A 1 94 ? -1.414 4.668 6.857 1.00 93.50 94 ILE A O 1
ATOM 767 N N . LYS A 1 95 ? -0.391 6.667 7.049 1.00 94.94 95 LYS A N 1
ATOM 768 C CA . LYS A 1 95 ? -0.659 6.812 8.481 1.00 94.94 95 LYS A CA 1
ATOM 769 C C . LYS A 1 95 ? -2.160 6.806 8.771 1.00 94.94 95 LYS A C 1
ATOM 771 O O . LYS A 1 95 ? -2.620 6.009 9.576 1.00 94.94 95 LYS A O 1
ATOM 776 N N . VAL A 1 96 ? -2.916 7.669 8.097 1.00 95.38 96 VAL A N 1
ATOM 777 C CA . VAL A 1 96 ? -4.360 7.806 8.314 1.00 95.38 96 VAL A CA 1
ATOM 778 C C . VAL A 1 96 ? -5.100 6.528 7.934 1.00 95.38 96 VAL A C 1
ATOM 780 O O . VAL A 1 96 ? -6.026 6.152 8.638 1.00 95.38 96 VAL A O 1
ATOM 783 N N . GLY A 1 97 ? -4.688 5.827 6.874 1.00 94.94 97 GLY A N 1
ATOM 784 C CA . GLY A 1 97 ? -5.273 4.535 6.519 1.00 94.94 97 GLY A CA 1
ATOM 785 C C . GLY A 1 97 ? -5.148 3.515 7.647 1.00 94.94 97 GLY A C 1
ATOM 786 O O . GLY A 1 97 ? -6.149 2.906 8.022 1.00 94.94 97 GLY A O 1
ATOM 787 N N . LYS A 1 98 ? -3.958 3.401 8.250 1.00 95.56 98 LYS A N 1
ATOM 788 C CA . LYS A 1 98 ? -3.739 2.536 9.419 1.00 95.56 98 LYS A CA 1
ATOM 789 C C . LYS A 1 98 ? -4.552 2.998 10.636 1.00 95.56 98 LYS A C 1
ATOM 791 O O . LYS A 1 98 ? -5.238 2.180 11.244 1.00 95.56 98 LYS A O 1
ATOM 796 N N . ASP A 1 99 ? -4.542 4.298 10.945 1.00 97.00 99 ASP A N 1
ATOM 797 C CA . ASP A 1 99 ? -5.289 4.875 12.076 1.00 97.00 99 ASP A CA 1
ATOM 798 C C . ASP A 1 99 ? -6.811 4.632 11.935 1.00 97.00 99 ASP A C 1
ATOM 800 O O . ASP A 1 99 ? -7.492 4.281 12.903 1.00 97.00 99 ASP A O 1
ATOM 804 N N . LEU A 1 100 ? -7.358 4.786 10.722 1.00 97.19 100 LEU A N 1
ATOM 805 C CA . LEU A 1 100 ? -8.767 4.522 10.416 1.00 97.19 100 LEU A CA 1
ATOM 806 C C . LEU A 1 100 ? -9.099 3.033 10.538 1.00 97.19 100 LEU A C 1
ATOM 808 O O . LEU A 1 100 ? -10.091 2.689 11.183 1.00 97.19 100 LEU A O 1
ATOM 812 N N . ALA A 1 101 ? -8.273 2.157 9.959 1.00 96.62 101 ALA A N 1
ATOM 813 C CA . ALA A 1 101 ? -8.464 0.711 10.041 1.00 96.62 101 ALA A CA 1
ATOM 814 C C . ALA A 1 101 ? -8.470 0.230 11.502 1.00 96.62 101 ALA A C 1
ATOM 816 O O . ALA A 1 101 ? -9.380 -0.493 11.914 1.00 96.62 101 ALA A O 1
ATOM 817 N N . GLU A 1 102 ? -7.522 0.701 12.319 1.00 96.38 102 GLU A N 1
ATOM 818 C CA . GLU A 1 102 ? -7.477 0.411 13.754 1.00 96.38 102 GLU A CA 1
ATOM 819 C C . GLU A 1 102 ? -8.717 0.955 14.483 1.00 96.38 102 GLU A C 1
ATOM 821 O O . GLU A 1 102 ? -9.320 0.260 15.304 1.00 96.38 102 GLU A O 1
ATOM 826 N N . GLY A 1 103 ? -9.143 2.181 14.167 1.00 96.25 103 GLY A N 1
ATOM 827 C CA . GLY A 1 103 ? -10.344 2.785 14.740 1.00 96.25 103 GLY A CA 1
ATOM 828 C C . GLY A 1 103 ? -11.617 1.988 14.439 1.00 96.25 103 GLY A C 1
ATOM 829 O O . GLY A 1 103 ? -12.435 1.761 15.336 1.00 96.25 103 GLY A O 1
ATOM 830 N N . PHE A 1 104 ? -11.788 1.516 13.203 1.00 94.50 104 PHE A N 1
ATOM 831 C CA . PHE A 1 104 ? -12.925 0.670 12.838 1.00 94.50 104 PHE A CA 1
ATOM 832 C C . PHE A 1 104 ? -12.839 -0.720 13.465 1.00 94.50 104 PHE A C 1
ATOM 834 O O . PHE A 1 104 ? -13.860 -1.239 13.921 1.00 94.50 104 PHE A O 1
ATOM 841 N N . ALA A 1 105 ? -11.644 -1.308 13.561 1.00 94.38 105 ALA A N 1
ATOM 842 C CA . ALA A 1 105 ? -11.443 -2.570 14.265 1.00 94.38 105 ALA A CA 1
ATOM 843 C C . ALA A 1 105 ? -11.830 -2.456 15.750 1.00 94.38 105 ALA A C 1
ATOM 845 O O . ALA A 1 105 ? -12.576 -3.298 16.248 1.00 94.38 105 ALA A O 1
ATOM 846 N N . LYS A 1 106 ? -11.423 -1.379 16.437 1.00 96.00 106 LYS A N 1
ATOM 847 C CA . LYS A 1 106 ? -11.816 -1.108 17.833 1.00 96.00 106 LYS A CA 1
ATOM 848 C C . LYS A 1 106 ? -13.331 -1.017 17.997 1.00 96.00 106 LYS A C 1
ATOM 850 O O . LYS A 1 106 ? -13.882 -1.702 18.852 1.00 96.00 106 LYS A O 1
ATOM 855 N N . LYS A 1 107 ? -14.018 -0.271 17.123 1.00 94.62 107 LYS A N 1
ATOM 856 C CA . LYS A 1 107 ? -15.492 -0.195 17.130 1.00 94.62 107 LYS A CA 1
ATOM 857 C C . LYS A 1 107 ? -16.151 -1.567 16.948 1.00 94.62 107 LYS A C 1
ATOM 859 O O . LYS A 1 107 ? -17.143 -1.860 17.609 1.00 94.62 107 LYS A O 1
ATOM 864 N N . LYS A 1 108 ? -15.607 -2.419 16.068 1.00 93.75 108 LYS A N 1
ATOM 865 C CA . LYS A 1 108 ? -16.097 -3.796 15.868 1.00 93.75 108 LYS A CA 1
ATOM 866 C C . LYS A 1 108 ? -15.901 -4.644 17.133 1.00 93.75 108 LYS A C 1
ATOM 868 O O . LYS A 1 108 ? -16.822 -5.352 17.523 1.00 93.75 108 LYS A O 1
ATOM 873 N N . 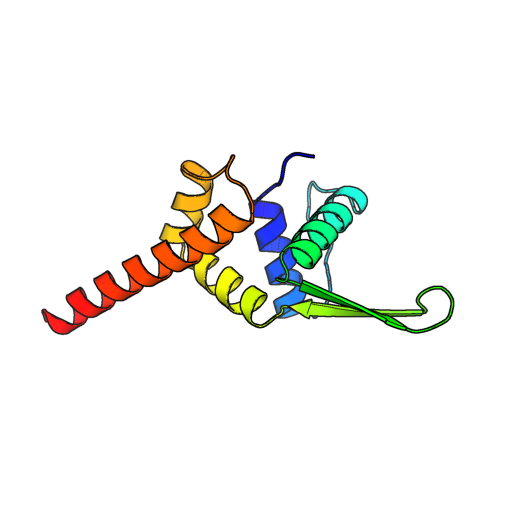VAL A 1 109 ? -14.748 -4.539 17.800 1.00 96.62 109 VAL A N 1
ATOM 874 C CA . VAL A 1 109 ? -14.477 -5.237 19.071 1.00 96.62 109 VAL A CA 1
ATOM 875 C C . VAL A 1 109 ? -15.440 -4.790 20.172 1.00 96.62 109 VAL A C 1
ATOM 877 O O . VAL A 1 109 ? -16.031 -5.636 20.834 1.00 96.62 109 VAL A O 1
ATOM 880 N N . GLU A 1 110 ? -15.651 -3.484 20.343 1.00 96.50 110 GLU A N 1
ATOM 881 C CA . GLU A 1 110 ? -16.609 -2.946 21.321 1.00 96.50 110 GLU A CA 1
ATOM 882 C C . GLU A 1 110 ? -18.029 -3.470 21.072 1.00 96.50 110 GLU A C 1
ATOM 884 O O . GLU A 1 110 ? -18.706 -3.888 22.008 1.00 96.50 110 GLU A O 1
ATOM 889 N N . ALA A 1 111 ? -18.467 -3.518 19.810 1.00 95.44 111 ALA A N 1
ATOM 890 C CA . ALA A 1 111 ? -19.772 -4.063 19.448 1.00 95.44 111 ALA A CA 1
ATOM 891 C C . ALA A 1 111 ? -19.903 -5.565 19.761 1.00 95.44 111 ALA A C 1
ATOM 893 O O . ALA A 1 111 ? -20.980 -6.002 20.153 1.00 95.44 111 ALA A O 1
ATOM 894 N N . ILE A 1 112 ? -18.826 -6.346 19.611 1.00 96.00 112 ILE A N 1
ATOM 895 C CA . ILE A 1 112 ? -18.804 -7.779 19.949 1.00 96.00 112 ILE A CA 1
ATOM 896 C C . ILE A 1 112 ? -18.867 -7.992 21.466 1.00 96.00 112 ILE A C 1
ATOM 898 O O . ILE A 1 112 ? -19.549 -8.903 21.917 1.00 96.00 112 ILE A O 1
ATOM 902 N N . LEU A 1 113 ? -18.154 -7.175 22.247 1.00 95.12 113 LEU A N 1
ATOM 903 C CA . LEU A 1 113 ? -18.067 -7.319 23.706 1.00 95.12 113 LEU A CA 1
ATOM 904 C C . LEU A 1 113 ? -19.294 -6.778 24.457 1.00 95.12 113 LEU A C 1
ATOM 906 O O . LEU A 1 113 ? -19.508 -7.150 25.608 1.00 95.12 113 LEU A O 1
ATOM 910 N N . CYS A 1 114 ? -20.067 -5.883 23.838 1.00 82.88 114 CYS A N 1
ATOM 911 C CA . CYS A 1 114 ? -21.311 -5.342 24.395 1.00 82.88 114 CYS A CA 1
ATOM 912 C C . CYS A 1 114 ? -22.554 -6.215 24.113 1.00 82.88 114 CYS A C 1
ATOM 914 O O . CYS A 1 114 ? -23.660 -5.803 24.474 1.00 82.88 114 CYS A O 1
ATOM 916 N N . LEU A 1 115 ? -22.384 -7.379 23.469 1.00 56.50 115 LEU A N 1
ATOM 917 C CA . LEU A 1 115 ? -23.397 -8.432 23.293 1.00 56.50 115 LEU A CA 1
ATOM 918 C C . LEU A 1 115 ? -23.256 -9.502 24.383 1.00 56.50 115 LEU A C 1
ATOM 920 O O . LEU A 1 115 ? -24.313 -9.988 24.844 1.00 56.50 115 LEU A O 1
#

Radius of gyration: 15.98 Å; Cα contacts 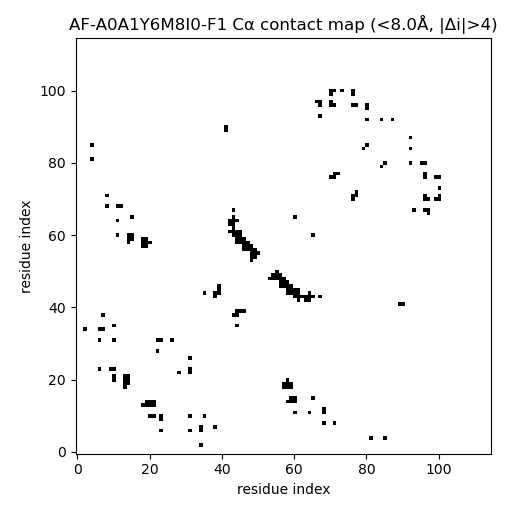(8 Å, |Δi|>4): 114; chains: 1; bounding box: 47×28×44 Å

Secondary structure (DSSP, 8-state):
----HHHHHHHHHHHHHHSS----TT--HHHHHHHHHHHHHTTSEEEEEETTTTSEEEEEE-HHHHHHHHHHHSHHHHHHHHHHSTTS-HHHHHHHHHHHHHHHHHHHHHHHHT-

Sequence (115 aa):
MKRDMSLIREILLSIEDNDEVLPVEGFSSEIIESHVKLLTEAHLVERYSFGINSFVTVIKLTWNGHEFLDSIREEQVWETIKSEFKEAGMSTIIKVGKDLAEGFAKKKVEAILCL

Organism: NCBI:txid2204296

Mean predicted aligned error: 3.98 Å

InterPro domains:
  IPR019650 Protein of unknown function DUF2513 [PF10711] (2-91)
  IPR036390 Winged helix DNA-binding domain superfamily [SSF46785] (25-78)